Protein AF-A0A958KMK7-F1 (afdb_monomer)

Sequence (146 aa):
MEGTKRFALYLLLLALIGCTQSGPSVKSSGDQGFDQTAEYALHTIQILKKRSHLDSPSKIVEYMFSTMGSAELTPPNESTEPGMASAYKGPRPANDIWLQSSDKEANEFFKKHLMLTPDDGRNVIIAEGYRENDDDPFFTWEWSLD

Nearest PDB structures (foldseek):
  2cvh-assembly1_A  TM=5.993E-01  e=1.472E+00  Thermococcus kodakarensis
  3pyi-assembly1_B  TM=6.341E-01  e=1.571E+00  Caenorhabditis elegans
  8v84-assembly1_Z  TM=6.733E-01  e=2.321E+00  Saccharomyces cerevisiae BY4741
  8b9c-assembly1_G  TM=4.790E-01  e=1.064E+00  Saccharomyces cerevisiae
  5u8s-assembly1_E  TM=5.137E-01  e=1.212E+00  Saccharomyces cerevisiae S288C

Solvent-accessible surface area (backbone atoms only — not comparable to full-atom values): 8747 Å² total; per-residue (Å²): 143,73,72,72,68,58,58,58,53,57,57,57,58,60,67,67,68,66,67,71,71,77,57,80,78,74,64,51,78,69,56,53,34,52,53,32,32,49,50,25,50,51,54,51,50,62,58,48,58,74,36,87,89,30,80,44,32,51,51,42,54,53,48,50,68,76,39,62,84,34,80,87,73,38,79,60,46,58,92,85,35,47,73,58,30,72,69,58,82,74,71,60,60,30,96,71,50,42,82,43,47,72,93,48,83,83,59,83,89,50,56,23,36,38,33,41,40,58,35,63,92,78,39,23,36,37,37,33,36,29,55,67,94,45,94,60,65,83,44,78,48,79,46,70,76,124

Structure (mmCIF, N/CA/C/O backbone):
data_AF-A0A958KMK7-F1
#
_entry.id   AF-A0A958KMK7-F1
#
loop_
_atom_site.group_PDB
_atom_site.id
_atom_site.type_symbol
_atom_site.label_atom_id
_atom_site.label_alt_id
_atom_site.label_comp_id
_atom_site.label_asym_id
_atom_site.label_entity_id
_atom_site.label_seq_id
_atom_site.pdbx_PDB_ins_code
_atom_site.Cartn_x
_atom_site.Cartn_y
_atom_site.Cartn_z
_atom_site.occupancy
_atom_site.B_iso_or_equiv
_atom_site.auth_seq_id
_atom_site.auth_comp_id
_atom_site.auth_asym_id
_atom_site.auth_atom_id
_atom_site.pdbx_PDB_model_num
ATOM 1 N N . MET A 1 1 ? 16.559 -65.432 -29.745 1.00 53.44 1 MET A N 1
ATOM 2 C CA . MET A 1 1 ? 15.568 -64.536 -29.102 1.00 53.44 1 MET A CA 1
ATOM 3 C C . MET A 1 1 ? 16.224 -63.738 -27.967 1.00 53.44 1 MET A C 1
ATOM 5 O O . MET A 1 1 ? 15.884 -63.931 -26.809 1.00 53.44 1 MET A O 1
ATOM 9 N N . GLU A 1 2 ? 17.163 -62.837 -28.278 1.00 48.72 2 GLU A N 1
ATOM 10 C CA . GLU A 1 2 ? 17.878 -62.032 -27.257 1.00 48.72 2 GLU A CA 1
ATOM 11 C C . GLU A 1 2 ? 18.043 -60.543 -27.627 1.00 48.72 2 GLU A C 1
ATOM 13 O O . GLU A 1 2 ? 18.557 -59.761 -26.833 1.00 48.72 2 GLU A O 1
ATOM 18 N N . GLY A 1 3 ? 17.570 -60.115 -28.804 1.00 46.31 3 GLY A N 1
ATOM 19 C CA . GLY A 1 3 ? 17.725 -58.732 -29.281 1.00 46.31 3 GLY A CA 1
ATOM 20 C C . GLY A 1 3 ? 16.665 -57.750 -28.767 1.00 46.31 3 GLY A C 1
ATOM 21 O O . GLY A 1 3 ? 16.941 -56.565 -28.615 1.00 46.31 3 GLY A O 1
ATOM 22 N N . THR A 1 4 ? 15.463 -58.224 -28.433 1.00 52.03 4 THR A N 1
ATOM 23 C CA . THR A 1 4 ? 14.325 -57.368 -28.043 1.00 52.03 4 THR A CA 1
ATOM 24 C C . THR A 1 4 ? 14.332 -56.950 -26.571 1.00 52.03 4 THR A C 1
ATOM 26 O O . THR A 1 4 ? 13.694 -55.964 -26.217 1.00 52.03 4 THR A O 1
ATOM 29 N N . LYS A 1 5 ? 15.091 -57.636 -25.705 1.00 48.56 5 LYS A N 1
ATOM 30 C CA . LYS A 1 5 ? 15.181 -57.290 -24.272 1.00 48.56 5 LYS A CA 1
ATOM 31 C C . LYS A 1 5 ? 16.145 -56.134 -23.985 1.00 48.56 5 LYS A C 1
ATOM 33 O O . LYS A 1 5 ? 16.001 -55.466 -22.969 1.00 48.56 5 LYS A O 1
ATOM 38 N N . ARG A 1 6 ? 17.101 -55.867 -24.884 1.00 49.78 6 ARG A N 1
ATOM 39 C CA . ARG A 1 6 ? 18.060 -54.758 -24.730 1.00 49.78 6 ARG A CA 1
ATOM 40 C C . ARG A 1 6 ? 17.463 -53.411 -25.143 1.00 49.78 6 ARG A C 1
ATOM 42 O O . ARG A 1 6 ? 17.782 -52.407 -24.525 1.00 49.78 6 ARG A O 1
ATOM 49 N N . PHE A 1 7 ? 16.538 -53.393 -26.103 1.00 48.91 7 PHE A N 1
ATOM 50 C CA . PHE A 1 7 ? 15.878 -52.160 -26.553 1.00 48.91 7 PHE A CA 1
ATOM 51 C C . PHE A 1 7 ? 14.895 -51.588 -25.517 1.00 48.91 7 PHE A C 1
ATOM 53 O O . PHE A 1 7 ? 14.836 -50.377 -25.320 1.00 48.91 7 PHE A O 1
ATOM 60 N N . ALA A 1 8 ? 14.181 -52.456 -24.792 1.00 53.09 8 ALA A N 1
ATOM 61 C CA . ALA A 1 8 ? 13.269 -52.036 -23.725 1.00 53.09 8 ALA A CA 1
ATOM 62 C C . ALA A 1 8 ? 14.005 -51.446 -22.505 1.00 53.09 8 ALA A C 1
ATOM 64 O O . ALA A 1 8 ? 13.461 -50.586 -21.816 1.00 53.09 8 ALA A O 1
ATOM 65 N N . LEU A 1 9 ? 15.256 -51.858 -22.262 1.00 46.41 9 LEU A N 1
ATOM 66 C CA . LEU A 1 9 ? 16.054 -51.355 -21.141 1.00 46.41 9 LEU A CA 1
ATOM 67 C C . LEU A 1 9 ? 16.596 -49.936 -21.396 1.00 46.41 9 LEU A C 1
ATOM 69 O O . LEU A 1 9 ? 16.692 -49.145 -20.462 1.00 46.41 9 LEU A O 1
ATOM 73 N N . TYR A 1 10 ? 16.879 -49.578 -22.654 1.00 46.38 10 TYR A N 1
ATOM 74 C CA . TYR A 1 10 ? 17.301 -48.216 -23.013 1.00 46.38 10 TYR A CA 1
ATOM 75 C C . TYR A 1 10 ? 16.147 -47.204 -22.994 1.00 46.38 10 TYR A C 1
ATOM 77 O O . TYR A 1 10 ? 16.352 -46.055 -22.610 1.00 46.38 10 TYR A O 1
ATOM 85 N N . LEU A 1 11 ? 14.924 -47.625 -23.336 1.00 48.81 11 LEU A N 1
ATOM 86 C CA . LEU A 1 11 ? 13.743 -46.756 -23.258 1.00 48.81 11 LEU A CA 1
ATOM 87 C C . LEU A 1 11 ? 13.303 -46.477 -21.813 1.00 48.81 11 LEU A C 1
ATOM 89 O O . LEU A 1 11 ? 12.815 -45.386 -21.529 1.00 48.81 11 LEU A O 1
ATOM 93 N N . LEU A 1 12 ? 13.540 -47.408 -20.882 1.00 44.09 12 LEU A N 1
ATOM 94 C CA . LEU A 1 12 ? 13.238 -47.193 -19.463 1.00 44.09 12 LEU A CA 1
ATOM 95 C C . LEU A 1 12 ? 14.240 -46.241 -18.779 1.00 44.09 12 LEU A C 1
ATOM 97 O O . LEU A 1 12 ? 13.876 -45.530 -17.847 1.00 44.09 12 LEU A O 1
ATOM 101 N N . LEU A 1 13 ? 15.488 -46.180 -19.261 1.00 43.06 13 LEU A N 1
ATOM 102 C CA . LEU A 1 13 ? 16.514 -45.266 -18.739 1.00 43.06 13 LEU A CA 1
ATOM 103 C C . LEU A 1 13 ? 16.337 -43.817 -19.221 1.00 43.06 13 LEU A C 1
ATOM 105 O O . LEU A 1 13 ? 16.703 -42.896 -18.498 1.00 43.06 13 LEU A O 1
ATOM 109 N N . LEU A 1 14 ? 15.715 -43.594 -20.383 1.00 45.41 14 LEU A N 1
ATOM 110 C CA . LEU A 1 14 ? 15.355 -42.246 -20.849 1.00 45.41 14 LEU A CA 1
ATOM 111 C C . LEU A 1 14 ? 14.136 -41.662 -20.117 1.00 45.41 14 LEU A C 1
ATOM 113 O O . LEU A 1 14 ? 14.031 -40.445 -19.997 1.00 45.41 14 LEU A O 1
ATOM 117 N N . ALA A 1 15 ? 13.259 -42.503 -19.558 1.00 46.06 15 ALA A N 1
ATOM 118 C CA . ALA A 1 15 ? 12.110 -42.050 -18.770 1.00 46.06 15 ALA A CA 1
ATOM 119 C C . ALA A 1 15 ? 12.482 -41.554 -17.355 1.00 46.06 15 ALA A C 1
ATOM 121 O O . ALA A 1 15 ? 11.687 -40.865 -16.725 1.00 46.06 15 ALA A O 1
ATOM 122 N N . LEU A 1 16 ? 13.690 -41.862 -16.862 1.00 44.75 16 LEU A N 1
ATOM 123 C CA . LEU A 1 16 ? 14.173 -41.457 -15.531 1.00 44.75 16 LEU A CA 1
ATOM 124 C C . LEU A 1 16 ? 15.122 -40.244 -15.551 1.00 44.75 16 LEU A C 1
ATOM 126 O O . LEU A 1 16 ? 15.488 -39.738 -14.495 1.00 44.75 16 LEU A O 1
ATOM 130 N N . ILE A 1 17 ? 15.491 -39.744 -16.736 1.00 47.81 17 ILE A N 1
ATOM 131 C CA . ILE A 1 17 ? 16.272 -38.498 -16.904 1.00 47.81 17 ILE A CA 1
ATOM 132 C C . ILE A 1 17 ? 15.337 -37.291 -17.126 1.00 47.81 17 ILE A C 1
ATOM 134 O O . ILE A 1 17 ? 15.766 -36.144 -17.146 1.00 47.81 17 ILE A O 1
ATOM 138 N N . GLY A 1 18 ? 14.024 -37.530 -17.175 1.00 38.09 18 GLY A N 1
ATOM 139 C CA . GLY A 1 18 ? 12.986 -36.509 -17.059 1.00 38.09 18 GLY A CA 1
ATOM 140 C C . GLY A 1 18 ? 12.708 -36.091 -15.614 1.00 38.09 18 GLY A C 1
ATOM 141 O O . GLY A 1 18 ? 11.576 -35.747 -15.296 1.00 38.09 18 GLY A O 1
ATOM 142 N N . CYS A 1 19 ? 13.709 -36.104 -14.726 1.00 42.28 19 CYS A N 1
ATOM 143 C CA . CYS A 1 19 ? 13.697 -35.176 -13.603 1.00 42.28 19 CYS A CA 1
ATOM 144 C C . CYS A 1 19 ? 13.834 -33.781 -14.212 1.00 42.28 19 CYS A C 1
ATOM 146 O O . CYS A 1 19 ? 14.925 -33.216 -14.271 1.00 42.28 19 CYS A O 1
ATOM 148 N N . THR A 1 20 ? 12.719 -33.212 -14.671 1.00 42.69 20 THR A N 1
ATOM 149 C CA . THR A 1 20 ? 12.554 -31.768 -14.632 1.00 42.69 20 THR A CA 1
ATOM 150 C C . THR A 1 20 ? 12.718 -31.395 -13.168 1.00 42.69 20 THR A C 1
ATOM 152 O O . THR A 1 20 ? 11.762 -31.379 -12.397 1.00 42.69 20 THR A O 1
ATOM 155 N N . GLN A 1 21 ? 13.967 -31.134 -12.774 1.00 40.62 21 GLN A N 1
ATOM 156 C CA . GLN A 1 21 ? 14.260 -30.033 -11.886 1.00 40.62 21 GLN A CA 1
ATOM 157 C C . GLN A 1 21 ? 13.428 -28.884 -12.445 1.00 40.62 21 GLN A C 1
ATOM 159 O O . GLN A 1 21 ? 13.802 -28.234 -13.420 1.00 40.62 21 GLN A O 1
ATOM 164 N N . SER A 1 22 ? 12.250 -28.689 -11.862 1.00 39.41 22 SER A N 1
ATOM 165 C CA . SER A 1 22 ? 11.684 -27.372 -11.687 1.00 39.41 22 SER A CA 1
ATOM 166 C C . SER A 1 22 ? 12.782 -26.595 -10.977 1.00 39.41 22 SER A C 1
ATOM 168 O O . SER A 1 22 ? 12.858 -26.569 -9.747 1.00 39.41 22 SER A O 1
ATOM 170 N N . GLY A 1 23 ? 13.727 -26.081 -11.772 1.00 36.06 23 GLY A N 1
ATOM 171 C CA . GLY A 1 23 ? 14.672 -25.087 -11.320 1.00 36.06 23 GLY A CA 1
ATOM 172 C C . GLY A 1 23 ? 13.848 -24.011 -10.630 1.00 36.06 23 GLY A C 1
ATOM 173 O O . GLY A 1 23 ? 12.688 -23.821 -11.019 1.00 36.06 23 GLY A O 1
ATOM 174 N N . PRO A 1 24 ? 14.381 -23.374 -9.576 1.00 37.66 24 PRO A N 1
ATOM 175 C CA . PRO A 1 24 ? 13.670 -22.292 -8.916 1.00 37.66 24 PRO A CA 1
ATOM 176 C C . PRO A 1 24 ? 13.150 -21.393 -10.025 1.00 37.66 24 PRO A C 1
ATOM 178 O O . PRO A 1 24 ? 13.951 -20.912 -10.827 1.00 37.66 24 PRO A O 1
ATOM 181 N N . SER A 1 25 ? 11.819 -21.313 -10.154 1.00 40.72 25 SER A N 1
ATOM 182 C CA . SER A 1 25 ? 11.182 -20.429 -11.116 1.00 40.72 25 SER A CA 1
ATOM 183 C C . SER A 1 25 ? 11.803 -19.087 -10.816 1.00 40.72 25 SER A C 1
ATOM 185 O O . SER A 1 25 ? 11.563 -18.533 -9.741 1.00 40.72 25 SER A O 1
ATOM 187 N N . VAL A 1 26 ? 12.715 -18.647 -11.681 1.00 41.16 26 VAL A N 1
ATOM 188 C CA . VAL A 1 26 ? 13.362 -17.356 -11.547 1.00 41.16 26 VAL A CA 1
ATOM 189 C C . VAL A 1 26 ? 12.209 -16.410 -11.798 1.00 41.16 26 VAL A C 1
ATOM 191 O O . VAL A 1 26 ? 11.883 -16.141 -12.952 1.00 41.16 26 VAL A O 1
ATOM 194 N N . LYS A 1 27 ? 11.502 -16.038 -10.716 1.00 45.72 27 LYS A N 1
ATOM 195 C CA . LYS A 1 27 ? 10.471 -15.007 -10.723 1.00 45.72 27 LYS A CA 1
ATOM 196 C C . LYS A 1 27 ? 11.071 -13.902 -11.565 1.00 45.72 27 LYS A C 1
ATOM 198 O O . LYS A 1 27 ? 12.205 -13.490 -11.286 1.00 45.72 27 LYS A O 1
ATOM 203 N N . SER A 1 28 ? 10.393 -13.550 -12.657 1.00 54.12 28 SER A N 1
ATOM 204 C CA . SER A 1 28 ? 10.927 -12.547 -13.566 1.00 54.12 28 SER A CA 1
ATOM 205 C C . SER A 1 28 ? 11.286 -11.331 -12.711 1.00 54.12 28 SER A C 1
ATOM 207 O O . SER A 1 28 ? 10.619 -11.071 -11.710 1.00 54.12 28 SER A O 1
ATOM 209 N N . SER A 1 29 ? 12.366 -10.616 -13.014 1.00 53.88 29 SER A N 1
ATOM 210 C CA . SER A 1 29 ? 12.807 -9.483 -12.182 1.00 53.88 29 SER A CA 1
ATOM 211 C C . SER A 1 29 ? 11.693 -8.452 -11.922 1.00 53.88 29 SER A C 1
ATOM 213 O O . SER A 1 29 ? 11.760 -7.720 -10.941 1.00 53.88 29 SER A O 1
ATOM 215 N N . GLY A 1 30 ? 10.640 -8.438 -12.752 1.00 57.53 30 GLY A N 1
ATOM 216 C CA . GLY A 1 30 ? 9.406 -7.697 -12.505 1.00 57.53 30 GLY A CA 1
ATOM 217 C C . GLY A 1 30 ? 8.569 -8.210 -11.327 1.00 57.53 30 GLY A C 1
ATOM 218 O O . GLY A 1 30 ? 8.102 -7.389 -10.550 1.00 57.53 30 GLY A O 1
ATOM 219 N N . ASP A 1 31 ? 8.419 -9.524 -11.149 1.00 72.25 31 ASP A N 1
ATOM 220 C CA . ASP A 1 31 ? 7.611 -10.127 -10.074 1.00 72.25 31 ASP A CA 1
ATOM 221 C C . ASP A 1 31 ? 8.255 -9.926 -8.690 1.00 72.25 31 ASP A C 1
ATOM 223 O O . ASP A 1 31 ? 7.556 -9.742 -7.697 1.00 72.25 31 ASP A O 1
ATOM 227 N N . GLN A 1 32 ? 9.593 -9.899 -8.624 1.00 81.44 32 GLN A N 1
ATOM 228 C CA . GLN A 1 32 ? 10.317 -9.625 -7.374 1.00 81.44 32 GLN A CA 1
ATOM 229 C C . GLN A 1 32 ? 10.070 -8.206 -6.857 1.00 81.44 32 GLN A C 1
ATOM 231 O O . GLN A 1 32 ? 9.994 -8.003 -5.647 1.00 81.44 32 GLN A O 1
ATOM 236 N N . GLY A 1 33 ? 9.923 -7.230 -7.758 1.00 87.75 33 GLY A N 1
ATOM 237 C CA . GLY A 1 33 ? 9.578 -5.869 -7.362 1.00 87.75 33 GLY A CA 1
ATOM 238 C C . GLY A 1 33 ? 8.208 -5.815 -6.685 1.00 87.75 33 GLY A C 1
ATOM 239 O O . GLY A 1 33 ? 8.047 -5.132 -5.675 1.00 87.75 33 GLY A O 1
ATOM 240 N N . PHE A 1 34 ? 7.220 -6.553 -7.205 1.00 90.12 34 PHE A N 1
ATOM 241 C CA . PHE A 1 34 ? 5.878 -6.565 -6.618 1.00 90.12 34 PHE A CA 1
ATOM 242 C C . PHE A 1 34 ? 5.876 -7.198 -5.234 1.00 90.12 34 PHE A C 1
ATOM 244 O O . PHE A 1 34 ? 5.267 -6.632 -4.332 1.00 90.12 34 PHE A O 1
ATOM 251 N N . ASP A 1 35 ? 6.606 -8.302 -5.046 1.00 90.31 35 ASP A N 1
ATOM 252 C CA . ASP A 1 35 ? 6.785 -8.900 -3.720 1.00 90.31 35 ASP A CA 1
ATOM 253 C C . ASP A 1 35 ? 7.377 -7.875 -2.727 1.00 90.31 35 ASP A C 1
ATOM 255 O O . ASP A 1 35 ? 6.864 -7.736 -1.618 1.00 90.31 35 ASP A O 1
ATOM 259 N N . GLN A 1 36 ? 8.402 -7.108 -3.129 1.00 92.12 36 GLN A N 1
ATOM 260 C CA . GLN A 1 36 ? 9.030 -6.073 -2.288 1.00 92.12 36 GLN A CA 1
ATOM 261 C C . GLN A 1 36 ? 8.063 -4.936 -1.929 1.00 92.12 36 GLN A C 1
ATOM 263 O O . GLN A 1 36 ? 7.968 -4.533 -0.766 1.00 92.12 36 GLN A O 1
ATOM 268 N N . THR A 1 37 ? 7.324 -4.413 -2.912 1.00 92.88 37 THR A N 1
ATOM 269 C CA . THR A 1 37 ? 6.343 -3.343 -2.679 1.00 92.88 37 THR A CA 1
ATOM 270 C C . THR A 1 37 ? 5.160 -3.828 -1.840 1.00 92.88 37 THR A C 1
ATOM 272 O O . THR A 1 37 ? 4.713 -3.101 -0.953 1.00 92.88 37 THR A O 1
ATOM 275 N N . ALA A 1 38 ? 4.690 -5.060 -2.052 1.00 93.88 38 ALA A N 1
ATOM 276 C CA . ALA A 1 38 ? 3.639 -5.682 -1.250 1.00 93.88 38 ALA A CA 1
ATOM 277 C C . ALA A 1 38 ? 4.091 -5.920 0.200 1.00 93.88 38 ALA A C 1
ATOM 279 O O . ALA A 1 38 ? 3.350 -5.607 1.132 1.00 93.88 38 ALA A O 1
ATOM 280 N N . GLU A 1 39 ? 5.321 -6.397 0.414 1.00 94.19 39 GLU A N 1
ATOM 281 C CA . GLU A 1 39 ? 5.906 -6.556 1.751 1.00 94.19 39 GLU A CA 1
ATOM 282 C C . GLU A 1 39 ? 6.010 -5.209 2.481 1.00 94.19 39 GLU A C 1
ATOM 284 O O . GLU A 1 39 ? 5.654 -5.100 3.657 1.00 94.19 39 GLU A O 1
ATOM 289 N N . TYR A 1 40 ? 6.431 -4.157 1.775 1.00 93.88 40 TYR A N 1
ATOM 290 C CA . TYR A 1 40 ? 6.462 -2.802 2.316 1.00 93.88 40 TYR A CA 1
ATOM 291 C C . TYR A 1 40 ? 5.070 -2.265 2.688 1.00 93.88 40 TYR A C 1
ATOM 293 O O . TYR A 1 40 ? 4.898 -1.707 3.780 1.00 93.88 40 TYR A O 1
ATOM 301 N N . ALA A 1 41 ? 4.069 -2.458 1.827 1.00 94.25 41 ALA A N 1
ATOM 302 C CA . ALA A 1 41 ? 2.695 -2.054 2.109 1.00 94.25 41 ALA A CA 1
ATOM 303 C C . ALA A 1 41 ? 2.133 -2.797 3.331 1.00 94.25 41 ALA A C 1
ATOM 305 O O . ALA A 1 41 ? 1.635 -2.157 4.259 1.00 94.25 41 ALA A O 1
ATOM 306 N N . LEU A 1 42 ? 2.302 -4.122 3.392 1.00 95.38 42 LEU A N 1
ATOM 307 C CA . LEU A 1 42 ? 1.865 -4.937 4.525 1.00 95.38 42 LEU A CA 1
ATOM 308 C C . LEU A 1 42 ? 2.533 -4.504 5.836 1.00 95.38 42 LEU A C 1
ATOM 310 O O . LEU A 1 42 ? 1.855 -4.327 6.848 1.00 95.38 42 LEU A O 1
ATOM 314 N N . HIS A 1 43 ? 3.850 -4.288 5.831 1.00 93.25 43 HIS A N 1
ATOM 315 C CA . HIS A 1 43 ? 4.575 -3.798 7.005 1.00 93.25 43 HIS A CA 1
ATOM 316 C C . HIS A 1 43 ? 4.017 -2.454 7.500 1.00 93.25 43 HIS A C 1
ATOM 318 O O . HIS A 1 43 ? 3.833 -2.248 8.703 1.00 93.25 43 HIS A O 1
ATOM 324 N N . THR A 1 44 ? 3.694 -1.548 6.576 1.00 92.94 44 THR A N 1
ATOM 325 C CA . THR A 1 44 ? 3.095 -0.247 6.893 1.00 92.94 44 THR A CA 1
ATOM 326 C C . THR A 1 44 ? 1.701 -0.400 7.504 1.00 92.94 44 THR A C 1
ATOM 328 O O . THR A 1 44 ? 1.429 0.168 8.564 1.00 92.94 44 THR A O 1
ATOM 331 N N . ILE A 1 45 ? 0.847 -1.234 6.907 1.00 94.25 45 ILE A N 1
ATOM 332 C CA . ILE A 1 45 ? -0.490 -1.565 7.424 1.00 94.25 45 ILE A CA 1
ATOM 333 C C . ILE A 1 45 ? -0.399 -2.113 8.851 1.00 94.25 45 ILE A C 1
ATOM 335 O O . ILE A 1 45 ? -1.134 -1.671 9.730 1.00 94.25 45 ILE A O 1
ATOM 339 N N . GLN A 1 46 ? 0.545 -3.015 9.129 1.00 93.19 46 GLN A N 1
ATOM 340 C CA . GLN A 1 46 ? 0.740 -3.589 10.465 1.00 93.19 46 GLN A CA 1
ATOM 341 C C . GLN A 1 46 ? 1.166 -2.558 11.521 1.00 93.19 46 GLN A C 1
ATOM 343 O O . GLN A 1 46 ? 0.825 -2.704 12.698 1.00 93.19 46 GLN A O 1
ATOM 348 N N . ILE A 1 47 ? 1.913 -1.519 11.136 1.00 91.25 4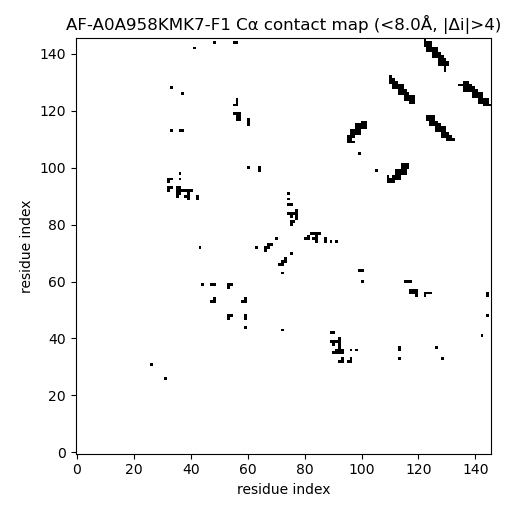7 ILE A N 1
ATOM 349 C CA . ILE A 1 47 ? 2.238 -0.397 12.027 1.00 91.25 47 ILE A CA 1
ATOM 350 C C . ILE A 1 47 ? 0.989 0.448 12.282 1.00 91.25 47 ILE A C 1
ATOM 352 O O . ILE A 1 47 ? 0.695 0.777 13.434 1.00 91.25 47 ILE A O 1
ATOM 356 N N . LEU A 1 48 ? 0.254 0.789 11.224 1.00 93.12 48 LEU A N 1
ATOM 357 C CA . LEU A 1 48 ? -0.923 1.653 11.298 1.00 93.12 48 LEU A CA 1
ATOM 358 C C . LEU A 1 48 ? -2.085 0.999 12.053 1.00 93.12 48 LEU A C 1
ATOM 360 O O . LEU A 1 48 ? -2.698 1.671 12.878 1.00 93.12 48 LEU A O 1
ATOM 364 N N . LYS A 1 49 ? -2.299 -0.314 11.892 1.00 92.25 49 LYS A N 1
ATOM 365 C CA . LYS A 1 49 ? -3.295 -1.113 12.633 1.00 92.25 49 LYS A CA 1
ATOM 366 C C . LYS A 1 49 ? -3.152 -0.983 14.156 1.00 92.25 49 LYS A C 1
ATOM 368 O O . LYS A 1 49 ? -4.122 -1.123 14.890 1.00 92.25 49 LYS A O 1
ATOM 373 N N . LYS A 1 50 ? -1.950 -0.698 14.672 1.00 91.88 50 LYS A N 1
ATOM 374 C CA . LYS A 1 50 ? -1.724 -0.510 16.119 1.00 91.88 50 LYS A CA 1
ATOM 375 C C . LYS A 1 50 ? -2.254 0.828 16.647 1.00 91.88 50 LYS A C 1
ATOM 377 O O . LYS A 1 50 ? -2.209 1.063 17.854 1.00 91.88 50 LYS A O 1
ATOM 382 N N . ARG A 1 51 ? -2.720 1.728 15.776 1.00 91.81 51 ARG A N 1
ATOM 383 C CA . ARG A 1 51 ? -3.248 3.042 16.148 1.00 91.81 51 ARG A CA 1
ATOM 384 C C . ARG A 1 51 ? -4.754 2.953 16.330 1.00 91.81 51 ARG A C 1
ATOM 386 O O . ARG A 1 51 ? -5.482 2.684 15.387 1.00 91.81 51 ARG A O 1
ATOM 393 N N . SER A 1 52 ? -5.229 3.276 17.527 1.00 89.06 52 SER A N 1
ATOM 394 C CA . SER A 1 52 ? -6.642 3.131 17.904 1.00 89.06 52 SER A CA 1
ATOM 395 C C . SER A 1 52 ? -7.640 3.926 17.053 1.00 89.06 52 SER A C 1
ATOM 397 O O . SER A 1 52 ? -8.816 3.592 17.054 1.00 89.06 52 SER A O 1
ATOM 399 N N . HIS A 1 53 ? -7.206 4.976 16.350 1.00 89.88 53 HIS A N 1
ATOM 400 C CA . HIS A 1 53 ? 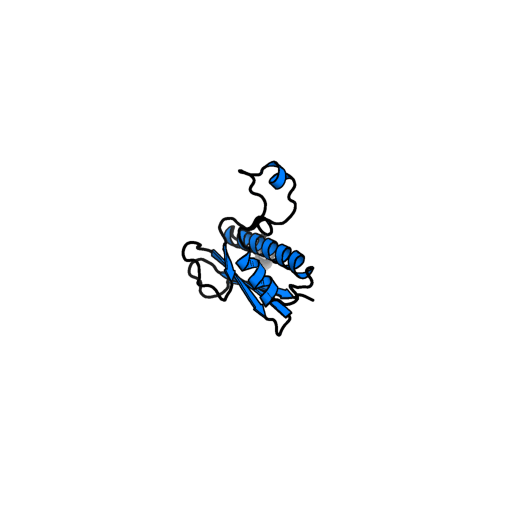-8.066 5.768 15.463 1.00 89.88 53 HIS A CA 1
ATOM 401 C C . HIS A 1 53 ? -8.121 5.235 14.019 1.00 89.88 53 HIS A C 1
ATOM 403 O O . HIS A 1 53 ? -8.962 5.694 13.248 1.00 89.88 53 HIS A O 1
ATOM 409 N N . LEU A 1 54 ? -7.252 4.282 13.657 1.00 93.25 54 LEU A N 1
ATOM 410 C CA . LEU A 1 54 ? -7.207 3.607 12.355 1.00 93.25 54 LEU A CA 1
ATOM 411 C C . LEU A 1 54 ? -7.718 2.166 12.515 1.00 93.25 54 LEU A C 1
ATOM 413 O O . LEU A 1 54 ? -6.975 1.198 12.388 1.00 93.25 54 LEU A O 1
ATOM 417 N N . ASP A 1 55 ? -8.995 2.050 12.868 1.00 90.00 55 ASP A N 1
ATOM 418 C CA . ASP A 1 55 ? -9.675 0.822 13.307 1.00 90.00 55 ASP A CA 1
ATOM 419 C C . ASP A 1 55 ? -10.376 0.037 12.181 1.00 90.00 55 ASP A C 1
ATOM 421 O O . ASP A 1 55 ? -11.094 -0.919 12.458 1.00 90.00 55 ASP A O 1
ATOM 425 N N . SER A 1 56 ? -10.200 0.441 10.922 1.00 95.38 56 SER A N 1
ATOM 426 C CA . SER A 1 56 ? -10.840 -0.176 9.751 1.00 95.38 56 SER A CA 1
ATOM 427 C 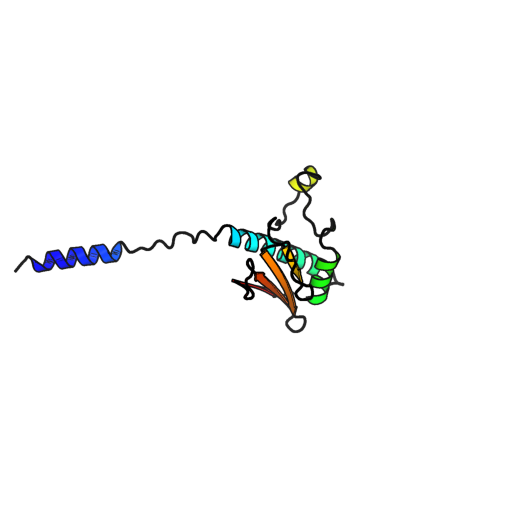C . SER A 1 56 ? -9.910 -0.167 8.533 1.00 95.38 56 SER A C 1
ATOM 429 O O . SER A 1 56 ? -9.069 0.739 8.426 1.00 95.38 56 SER A O 1
ATOM 431 N N . PRO A 1 57 ? -10.063 -1.132 7.603 1.00 96.31 57 PRO A N 1
ATOM 432 C CA . PRO A 1 57 ? -9.337 -1.157 6.333 1.00 96.31 57 PRO A CA 1
ATOM 433 C C . PRO A 1 57 ? -9.354 0.181 5.595 1.00 96.31 57 PRO A C 1
ATOM 435 O O . PRO A 1 57 ? -8.285 0.703 5.270 1.00 96.31 57 PRO A O 1
ATOM 438 N N . SER A 1 58 ? -10.529 0.787 5.407 1.00 95.81 58 SER A N 1
ATOM 439 C CA . SER A 1 58 ? -10.670 2.054 4.682 1.00 95.81 58 SER A CA 1
ATOM 440 C C . SER A 1 58 ? -9.873 3.182 5.325 1.00 95.81 58 SER A C 1
ATOM 442 O O . SER A 1 58 ? -9.137 3.880 4.633 1.00 95.81 58 SER A O 1
ATOM 444 N N . LYS A 1 59 ? -9.932 3.328 6.656 1.00 95.88 59 LYS A N 1
ATOM 445 C CA . LYS A 1 59 ? -9.173 4.375 7.360 1.00 95.88 59 LYS A CA 1
ATOM 446 C C . LYS A 1 59 ? -7.667 4.183 7.234 1.00 95.88 59 LYS A C 1
ATOM 448 O O . LYS A 1 59 ? -6.942 5.167 7.104 1.00 95.88 59 LYS A O 1
ATOM 453 N N . ILE A 1 60 ? -7.178 2.942 7.288 1.00 95.19 60 ILE A N 1
ATOM 454 C CA . ILE A 1 60 ? -5.749 2.657 7.103 1.00 95.19 60 ILE A CA 1
ATOM 455 C C . ILE A 1 60 ? -5.322 3.030 5.683 1.00 95.19 60 ILE A C 1
ATOM 457 O O . ILE A 1 60 ? -4.336 3.748 5.517 1.00 95.19 60 ILE A O 1
ATOM 461 N N . VAL A 1 61 ? -6.069 2.578 4.673 1.00 94.44 61 VAL A N 1
ATOM 462 C CA . VAL A 1 61 ? -5.774 2.846 3.261 1.00 94.44 61 VAL A CA 1
ATOM 463 C C . VAL A 1 61 ? -5.825 4.351 2.965 1.00 94.44 61 VAL A C 1
ATOM 465 O O . VAL A 1 61 ? -4.873 4.907 2.413 1.00 94.44 61 VAL A O 1
ATOM 468 N N . GLU A 1 62 ? -6.870 5.049 3.411 1.00 93.19 62 GLU A N 1
ATOM 469 C CA . GLU A 1 62 ? -7.009 6.504 3.274 1.00 93.19 62 GLU A CA 1
ATOM 470 C C . GLU A 1 62 ? -5.849 7.253 3.949 1.00 93.19 62 GLU A C 1
ATOM 472 O O . GLU A 1 62 ? -5.268 8.185 3.378 1.00 93.19 62 GLU A O 1
ATOM 477 N N . TYR A 1 63 ? -5.448 6.821 5.147 1.00 93.69 63 TYR A N 1
ATOM 478 C CA . TYR A 1 63 ? -4.314 7.408 5.852 1.00 93.69 63 TYR A CA 1
ATOM 479 C C . TYR A 1 63 ? -2.999 7.202 5.092 1.00 93.69 63 TYR A C 1
ATOM 481 O O . TYR A 1 63 ? -2.239 8.154 4.905 1.00 93.69 63 TYR A O 1
ATOM 489 N N . MET A 1 64 ? -2.741 5.986 4.601 1.00 92.12 64 MET A N 1
ATOM 490 C CA . MET A 1 64 ? -1.552 5.692 3.797 1.00 92.12 64 MET A CA 1
ATOM 491 C C . MET A 1 64 ? -1.463 6.611 2.581 1.00 92.12 64 MET A C 1
ATOM 493 O O . MET A 1 64 ? -0.413 7.199 2.333 1.00 92.12 64 MET A O 1
ATOM 497 N N . PHE A 1 65 ? -2.565 6.796 1.853 1.00 89.12 65 PHE A N 1
ATOM 498 C CA . PHE A 1 65 ? -2.567 7.610 0.639 1.00 89.12 65 PHE A CA 1
ATOM 499 C C . PHE A 1 65 ? -2.609 9.120 0.877 1.00 89.12 65 PHE A C 1
ATOM 501 O O . PHE A 1 65 ? -2.173 9.867 -0.001 1.00 89.12 65 PHE A O 1
ATOM 508 N N . SER A 1 66 ? -3.118 9.589 2.018 1.00 88.44 66 SER A N 1
ATOM 509 C CA . SER A 1 66 ? -3.061 11.010 2.397 1.00 88.44 66 SER A CA 1
ATOM 510 C C . SER A 1 66 ? -1.687 11.428 2.927 1.00 88.44 66 SER A C 1
ATOM 512 O O . SER A 1 66 ? -1.334 12.603 2.853 1.00 88.44 66 SER A O 1
ATOM 514 N N . THR A 1 67 ? -0.891 10.471 3.412 1.00 85.06 67 THR A N 1
ATOM 515 C CA . THR A 1 67 ? 0.449 10.703 3.976 1.00 85.06 67 THR A CA 1
ATOM 516 C C . THR A 1 67 ? 1.577 10.087 3.142 1.00 85.06 67 THR A C 1
ATOM 518 O O . THR A 1 67 ? 2.740 10.116 3.552 1.00 85.06 67 THR A O 1
ATOM 521 N N . MET A 1 68 ? 1.281 9.553 1.956 1.00 78.50 68 MET A N 1
ATOM 522 C CA . MET A 1 68 ? 2.287 8.975 1.066 1.00 78.50 68 MET A CA 1
ATOM 523 C C . MET A 1 68 ? 3.328 10.032 0.668 1.00 78.50 68 MET A C 1
ATOM 525 O O . MET A 1 68 ? 2.981 11.155 0.308 1.00 78.50 68 MET A O 1
ATOM 529 N N . GLY A 1 69 ? 4.615 9.689 0.760 1.00 70.88 69 GLY A N 1
ATOM 530 C CA . GLY A 1 69 ? 5.713 10.640 0.550 1.00 70.88 69 GLY A CA 1
ATOM 531 C C . GLY A 1 69 ? 6.053 11.498 1.777 1.00 70.88 69 GLY A C 1
ATOM 532 O O . GLY A 1 69 ? 7.041 12.230 1.754 1.00 70.88 69 GLY A O 1
ATOM 533 N N . SER A 1 70 ? 5.292 11.396 2.873 1.00 78.69 70 SER A N 1
ATOM 534 C CA . SER A 1 70 ? 5.699 11.963 4.163 1.00 78.69 70 SER A CA 1
ATOM 535 C C . SER A 1 70 ? 6.819 11.137 4.802 1.00 78.69 70 SER A C 1
ATOM 537 O O . SER A 1 70 ? 6.927 9.931 4.569 1.00 78.69 70 SER A O 1
ATOM 539 N N . ALA A 1 71 ? 7.620 11.760 5.668 1.00 73.44 71 ALA A N 1
ATOM 540 C CA . ALA A 1 71 ? 8.678 11.074 6.419 1.00 73.44 71 ALA A CA 1
ATOM 541 C C . ALA A 1 71 ? 8.155 9.942 7.326 1.00 73.44 71 ALA A C 1
ATOM 543 O O . ALA A 1 71 ? 8.918 9.082 7.749 1.00 73.44 71 ALA A O 1
ATOM 544 N N . GLU A 1 72 ? 6.859 9.944 7.639 1.00 77.00 72 GLU A N 1
ATOM 545 C CA . GLU A 1 72 ? 6.235 8.955 8.510 1.00 77.00 72 GLU A CA 1
ATOM 546 C C . GLU A 1 72 ? 6.120 7.578 7.854 1.00 77.00 72 GLU A C 1
ATOM 548 O O . GLU A 1 72 ? 6.367 6.563 8.505 1.00 77.00 72 GLU A O 1
ATOM 553 N N . LEU A 1 73 ? 5.756 7.546 6.570 1.00 79.44 73 LEU A N 1
ATOM 554 C CA . LEU A 1 73 ? 5.574 6.304 5.823 1.00 79.44 73 LEU A CA 1
ATOM 555 C C . LEU A 1 73 ? 6.687 6.057 4.808 1.00 79.44 73 LEU A C 1
ATOM 557 O O . LEU A 1 73 ? 6.816 4.943 4.316 1.00 79.44 73 LEU A O 1
ATOM 561 N N . THR A 1 74 ? 7.526 7.045 4.506 1.00 83.75 74 THR A N 1
ATOM 562 C CA . THR A 1 74 ? 8.577 6.913 3.490 1.00 83.75 74 THR A CA 1
ATOM 563 C C . THR A 1 74 ? 9.874 6.408 4.121 1.00 83.75 74 THR A C 1
ATOM 565 O O . THR A 1 74 ? 10.386 7.046 5.042 1.00 83.75 74 THR A O 1
ATOM 568 N N . PRO A 1 75 ? 10.458 5.294 3.638 1.00 89.44 75 PRO A N 1
ATOM 569 C CA . PRO A 1 75 ? 11.787 4.884 4.071 1.00 89.44 75 PRO A CA 1
ATOM 570 C C . PRO A 1 75 ? 12.816 6.000 3.817 1.00 89.44 75 PRO A C 1
ATOM 572 O O . PRO A 1 75 ? 12.797 6.595 2.737 1.00 89.44 75 PRO A O 1
ATOM 575 N N . PRO A 1 76 ? 13.756 6.257 4.747 1.00 88.94 76 PRO A N 1
ATOM 576 C CA . PRO A 1 76 ? 14.773 7.289 4.568 1.00 88.94 76 PRO A CA 1
ATOM 577 C C . PRO A 1 76 ? 15.603 7.024 3.313 1.00 88.94 76 PRO A C 1
ATOM 579 O O . PRO A 1 76 ? 15.976 5.875 3.016 1.00 88.94 76 PRO A O 1
ATOM 582 N N . ASN A 1 77 ? 15.887 8.098 2.581 1.00 88.56 77 ASN A N 1
ATOM 583 C CA . ASN A 1 77 ? 16.606 8.041 1.316 1.00 88.56 77 ASN A CA 1
ATOM 584 C C . ASN A 1 77 ? 18.120 7.981 1.568 1.00 88.56 77 ASN A C 1
ATOM 586 O O . ASN A 1 77 ? 18.673 8.806 2.287 1.00 88.56 77 ASN A O 1
ATOM 590 N N . GLU A 1 78 ? 18.812 7.016 0.962 1.00 88.38 78 GLU A N 1
ATOM 591 C CA . GLU A 1 78 ? 20.250 6.808 1.186 1.00 88.38 78 GLU A CA 1
ATOM 592 C C . GLU A 1 78 ? 21.121 7.979 0.703 1.00 88.38 78 GLU A C 1
ATOM 594 O O . GLU A 1 78 ? 22.130 8.292 1.328 1.00 88.38 78 GLU A O 1
ATOM 599 N N . SER A 1 79 ? 20.716 8.667 -0.368 1.00 88.06 79 SER A N 1
ATOM 600 C CA . SER A 1 79 ? 21.466 9.792 -0.944 1.00 88.06 79 SER A CA 1
ATOM 601 C C . SER A 1 79 ? 21.376 11.079 -0.123 1.00 88.06 79 SER A C 1
ATOM 603 O O . SER A 1 79 ? 22.345 11.835 -0.064 1.00 88.06 79 SER A O 1
ATOM 605 N N . THR A 1 80 ? 20.234 11.333 0.520 1.00 88.62 80 THR A N 1
ATOM 606 C CA . THR A 1 80 ? 19.991 12.567 1.284 1.00 88.62 80 THR A CA 1
ATOM 607 C C . THR A 1 80 ? 20.098 12.355 2.793 1.00 88.62 80 THR A C 1
ATOM 609 O O . THR A 1 80 ? 20.420 13.291 3.518 1.00 88.62 80 THR A O 1
ATOM 612 N N . GLU A 1 81 ? 19.864 11.132 3.278 1.00 89.56 81 GLU A N 1
ATOM 613 C CA . GLU A 1 81 ? 19.801 10.773 4.700 1.00 89.56 81 GLU A CA 1
ATOM 614 C C . GLU A 1 81 ? 20.563 9.458 5.009 1.00 89.56 81 GLU A C 1
ATOM 616 O O . GLU A 1 81 ? 20.009 8.541 5.628 1.00 89.56 81 GLU A O 1
ATOM 621 N N . PRO A 1 82 ? 21.854 9.332 4.636 1.00 90.38 82 PRO A N 1
ATOM 622 C CA . PRO A 1 82 ? 22.600 8.066 4.697 1.00 90.38 82 PRO A CA 1
ATOM 623 C C . PRO A 1 82 ? 22.677 7.461 6.107 1.00 90.38 82 PRO A C 1
ATOM 625 O O . PRO A 1 82 ? 22.588 6.244 6.282 1.00 90.38 82 PRO A O 1
ATOM 628 N N . GLY A 1 83 ? 22.788 8.305 7.140 1.00 91.06 83 GLY A N 1
ATOM 629 C CA . GLY A 1 83 ? 22.806 7.860 8.535 1.00 91.06 83 GLY A CA 1
ATOM 630 C C . GLY A 1 83 ? 21.507 7.159 8.942 1.00 91.06 83 GLY A C 1
ATOM 631 O O . GLY A 1 83 ? 21.549 6.058 9.487 1.00 91.06 83 GLY A O 1
ATOM 632 N N . MET A 1 84 ? 20.352 7.743 8.609 1.00 90.25 84 MET A N 1
ATOM 633 C CA . MET A 1 84 ? 19.049 7.138 8.909 1.00 90.25 84 MET A CA 1
ATOM 634 C C . MET A 1 84 ? 18.763 5.935 8.007 1.00 90.25 84 MET A C 1
ATOM 636 O O . MET A 1 84 ? 18.262 4.916 8.481 1.00 90.25 84 MET A O 1
ATOM 640 N N . ALA A 1 85 ? 19.154 6.007 6.732 1.00 90.50 85 ALA A N 1
ATOM 641 C CA . ALA A 1 85 ? 19.024 4.905 5.787 1.00 90.50 85 ALA A CA 1
ATOM 642 C C . ALA A 1 85 ? 19.793 3.649 6.222 1.00 90.50 85 ALA A C 1
ATOM 644 O O . ALA A 1 85 ? 19.249 2.552 6.110 1.00 90.50 85 ALA A O 1
ATOM 645 N N . SER A 1 86 ? 21.003 3.802 6.774 1.00 90.69 86 SER A N 1
ATOM 646 C CA . SER A 1 86 ? 21.806 2.677 7.282 1.00 90.69 86 SER A CA 1
ATOM 647 C C . SER A 1 86 ? 21.227 2.027 8.551 1.00 90.69 86 SER A C 1
ATOM 649 O O . SER A 1 86 ? 21.384 0.820 8.775 1.00 90.69 86 SER A O 1
ATOM 651 N N . ALA A 1 87 ? 20.529 2.815 9.375 1.00 90.50 87 ALA A N 1
ATOM 652 C CA . ALA A 1 87 ? 19.874 2.348 10.592 1.00 90.50 87 ALA A CA 1
ATOM 653 C C . ALA A 1 87 ? 18.510 1.684 10.326 1.00 90.50 87 ALA A C 1
ATOM 655 O O . ALA A 1 87 ? 18.083 0.845 11.119 1.00 90.50 87 ALA A O 1
ATOM 656 N N . TYR A 1 88 ? 17.838 2.025 9.222 1.00 88.62 88 TYR A N 1
ATOM 657 C CA . TYR A 1 88 ? 16.539 1.469 8.845 1.00 88.62 88 TYR A CA 1
ATOM 658 C C . TYR A 1 88 ? 16.607 -0.050 8.605 1.00 88.62 88 TYR A C 1
ATOM 660 O O . TYR A 1 88 ? 17.510 -0.545 7.930 1.00 88.62 88 TYR A O 1
ATOM 668 N N . LYS A 1 89 ? 15.644 -0.796 9.164 1.00 88.62 89 LYS A N 1
ATOM 669 C CA . LYS A 1 89 ? 15.557 -2.270 9.067 1.00 88.62 89 LYS A CA 1
ATOM 670 C C . LYS A 1 89 ? 14.253 -2.789 8.458 1.00 88.62 89 LYS A C 1
ATOM 672 O O . LYS A 1 89 ? 14.077 -3.999 8.391 1.00 88.62 89 LYS A O 1
ATOM 677 N N . GLY A 1 90 ? 13.342 -1.901 8.061 1.00 89.88 90 GLY A N 1
ATOM 678 C CA . GLY A 1 90 ? 12.093 -2.302 7.415 1.00 89.88 90 GLY A CA 1
ATOM 679 C C . GLY A 1 90 ? 12.281 -2.676 5.937 1.00 89.88 90 GLY A C 1
ATOM 680 O O . GLY A 1 90 ? 13.356 -2.440 5.372 1.00 89.88 90 GLY A O 1
ATOM 681 N N . PRO A 1 91 ? 11.242 -3.240 5.301 1.00 92.31 91 PRO A N 1
ATOM 682 C CA . PRO A 1 91 ? 11.209 -3.443 3.855 1.00 92.31 91 PRO A CA 1
ATOM 683 C C . PRO A 1 91 ? 11.223 -2.107 3.101 1.00 92.31 91 PRO A C 1
ATOM 685 O O . PRO A 1 91 ? 10.796 -1.073 3.616 1.00 92.31 91 PRO A O 1
ATOM 688 N N . ARG A 1 92 ? 11.699 -2.125 1.856 1.00 90.94 92 ARG A N 1
ATOM 689 C CA . ARG A 1 92 ? 11.683 -0.965 0.956 1.00 90.94 92 ARG A CA 1
ATOM 690 C C . ARG A 1 92 ? 10.830 -1.299 -0.268 1.00 90.94 92 ARG A C 1
ATOM 692 O O . ARG A 1 92 ? 10.976 -2.407 -0.783 1.00 90.94 92 ARG A O 1
ATOM 699 N N . PRO A 1 93 ? 9.973 -0.377 -0.737 1.00 90.31 93 PRO A N 1
ATOM 700 C CA . PRO A 1 93 ? 9.233 -0.602 -1.968 1.00 90.31 93 PRO A CA 1
ATOM 701 C C . PRO A 1 93 ? 10.192 -0.644 -3.160 1.00 90.31 93 PRO A C 1
ATOM 703 O O . PRO A 1 93 ? 11.271 -0.042 -3.126 1.00 90.31 93 PRO A O 1
ATOM 706 N N . ALA A 1 94 ? 9.786 -1.329 -4.224 1.00 89.62 94 ALA A N 1
ATOM 707 C CA . ALA A 1 94 ? 10.502 -1.283 -5.487 1.00 89.62 94 ALA A CA 1
ATOM 708 C C . ALA A 1 94 ? 10.392 0.115 -6.116 1.00 89.62 94 ALA A C 1
ATOM 710 O O . ALA A 1 94 ? 9.329 0.734 -6.115 1.00 89.62 94 ALA A O 1
ATOM 711 N N . ASN A 1 95 ? 11.493 0.605 -6.689 1.00 83.81 95 ASN A N 1
ATOM 712 C CA . ASN A 1 95 ? 11.563 1.955 -7.263 1.00 83.81 95 ASN A CA 1
ATOM 713 C C . ASN A 1 95 ? 10.675 2.145 -8.507 1.00 83.81 95 ASN A C 1
ATOM 715 O O . ASN A 1 95 ? 10.388 3.280 -8.880 1.00 83.81 95 ASN A O 1
ATOM 719 N N . ASP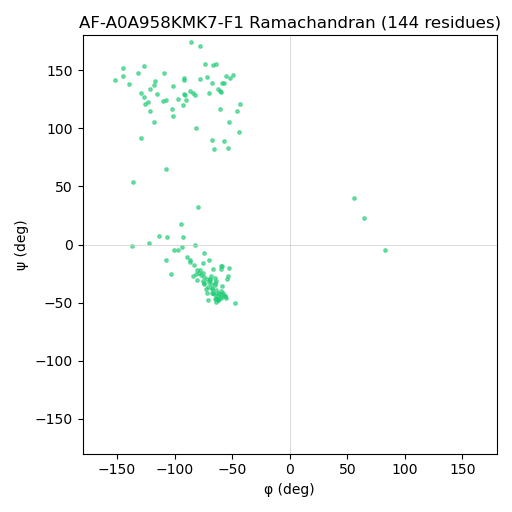 A 1 96 ? 10.296 1.058 -9.181 1.00 84.50 96 ASP A N 1
ATOM 720 C CA . ASP A 1 96 ? 9.543 1.056 -10.439 1.00 84.50 96 ASP A CA 1
ATOM 721 C C . ASP A 1 96 ? 8.074 0.634 -10.279 1.00 84.50 96 ASP A C 1
ATOM 723 O O . ASP A 1 96 ? 7.380 0.480 -11.284 1.00 84.50 96 ASP A O 1
ATOM 727 N N . ILE A 1 97 ? 7.598 0.441 -9.043 1.00 87.19 97 ILE A N 1
ATOM 728 C CA . ILE A 1 97 ? 6.218 0.035 -8.754 1.00 87.19 97 ILE A CA 1
ATOM 729 C C . ILE A 1 97 ? 5.575 1.057 -7.840 1.00 87.19 97 ILE A C 1
ATOM 731 O O . ILE A 1 97 ? 6.039 1.313 -6.730 1.00 87.19 97 ILE A O 1
ATOM 735 N N . TRP A 1 98 ? 4.464 1.605 -8.308 1.00 86.56 98 TRP A N 1
ATOM 736 C CA . TRP A 1 98 ? 3.719 2.608 -7.573 1.00 86.56 98 TRP A CA 1
ATOM 737 C C . TRP A 1 98 ? 2.638 1.977 -6.694 1.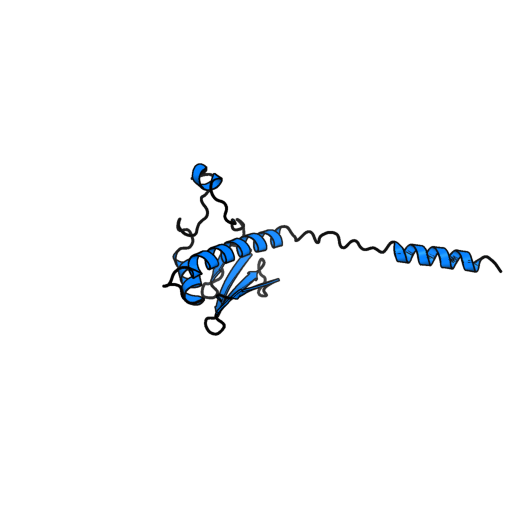00 86.56 98 TRP A C 1
ATOM 739 O O . TRP A 1 98 ? 1.976 1.027 -7.107 1.00 86.56 98 TRP A O 1
ATOM 749 N N . LEU A 1 99 ? 2.434 2.514 -5.491 1.00 88.31 99 LEU A N 1
ATOM 750 C CA . LEU A 1 99 ? 1.265 2.182 -4.675 1.00 88.31 99 LEU A CA 1
ATOM 751 C C . LEU A 1 99 ? 0.082 3.050 -5.101 1.00 88.31 99 LEU A C 1
ATOM 753 O O . LEU A 1 99 ? 0.197 4.275 -5.160 1.00 88.31 99 LEU A O 1
ATOM 757 N N . GLN A 1 100 ? -1.068 2.428 -5.340 1.00 86.12 100 GLN A N 1
ATOM 758 C CA . GLN A 1 100 ? -2.282 3.103 -5.791 1.00 86.12 100 GLN A CA 1
ATOM 759 C C . GLN A 1 100 ? -3.501 2.681 -4.962 1.00 86.12 100 GLN A C 1
ATOM 761 O O . GLN A 1 100 ? -3.570 1.553 -4.491 1.00 86.12 100 GLN A O 1
ATOM 766 N N . SER A 1 101 ? -4.457 3.594 -4.770 1.00 83.81 101 SER A N 1
ATOM 767 C CA . SER A 1 101 ? -5.772 3.278 -4.190 1.00 83.81 101 SER A CA 1
ATOM 768 C C . SER A 1 101 ? -6.752 2.951 -5.306 1.00 83.81 101 SER A C 1
ATOM 770 O O . SER A 1 101 ? -6.725 3.650 -6.321 1.00 83.81 101 SER A O 1
ATOM 772 N N . SER A 1 102 ? -7.663 2.000 -5.099 1.00 78.94 102 SER A N 1
ATOM 773 C CA . SER A 1 102 ? -8.766 1.727 -6.038 1.00 78.94 102 SER A CA 1
ATOM 774 C C . SER A 1 102 ? -9.612 2.963 -6.359 1.00 78.94 102 SER A C 1
ATOM 776 O O . SER A 1 102 ? -10.140 3.098 -7.458 1.00 78.94 102 SER A O 1
ATOM 778 N N . ASP A 1 103 ? -9.700 3.899 -5.413 1.00 74.62 103 ASP A N 1
ATOM 779 C CA . ASP A 1 103 ? -10.492 5.127 -5.545 1.00 74.62 103 ASP A CA 1
ATOM 780 C C . ASP A 1 103 ? -9.771 6.251 -6.310 1.00 74.62 103 ASP A C 1
ATOM 782 O O . ASP A 1 103 ? -10.302 7.356 -6.445 1.00 74.62 103 ASP A O 1
ATOM 786 N N . LYS A 1 104 ? -8.532 6.022 -6.766 1.00 69.06 104 LYS A N 1
ATOM 787 C CA . LYS A 1 104 ? -7.732 7.005 -7.507 1.00 69.06 104 LYS A CA 1
ATOM 788 C C . LYS A 1 104 ? -7.444 6.497 -8.915 1.00 69.06 104 LYS A C 1
ATOM 790 O O . LYS A 1 104 ? -7.139 5.322 -9.102 1.00 69.06 104 LYS A O 1
ATOM 795 N N . GLU A 1 105 ? -7.495 7.407 -9.889 1.00 66.62 105 GLU A N 1
ATOM 796 C CA . GLU A 1 105 ? -7.145 7.110 -11.282 1.00 66.62 105 GLU A CA 1
ATOM 797 C C . GLU A 1 105 ? -5.728 6.528 -11.395 1.00 66.62 105 GLU A C 1
ATOM 799 O O . GLU A 1 105 ? -4.817 6.907 -10.646 1.00 66.62 105 GLU A O 1
ATOM 804 N N . ALA A 1 106 ? -5.556 5.608 -12.348 1.00 66.19 106 ALA A N 1
ATOM 805 C CA . ALA A 1 106 ? -4.264 5.011 -12.648 1.00 66.19 106 ALA A CA 1
ATOM 806 C C . ALA A 1 106 ? -3.257 6.078 -13.068 1.00 66.19 106 ALA A C 1
ATOM 808 O O . ALA A 1 106 ? -3.524 6.924 -13.920 1.00 66.19 106 ALA A O 1
ATOM 809 N N . ASN A 1 107 ? -2.075 6.037 -12.454 1.00 66.50 107 ASN A N 1
ATOM 810 C CA . ASN A 1 107 ? -1.008 6.953 -12.815 1.00 66.50 107 ASN A CA 1
ATOM 811 C C . ASN A 1 107 ? -0.290 6.437 -14.066 1.00 66.50 107 ASN A C 1
ATOM 813 O O . ASN A 1 107 ? 0.587 5.583 -13.968 1.00 66.50 107 ASN A O 1
ATOM 817 N N . GLU A 1 108 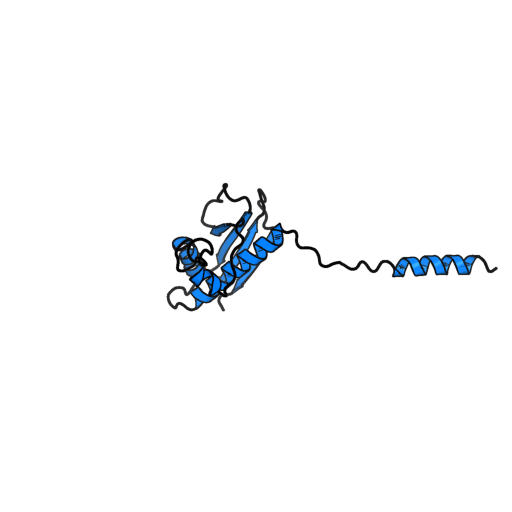? -0.621 7.008 -15.225 1.00 64.94 108 GLU A N 1
ATOM 818 C CA . GLU A 1 108 ? -0.045 6.634 -16.525 1.00 64.94 108 GLU A CA 1
ATOM 819 C C . GLU A 1 108 ? 1.488 6.797 -16.604 1.00 64.94 108 GLU A C 1
ATOM 821 O O . GLU A 1 108 ? 2.130 6.198 -17.467 1.00 64.94 108 GLU A O 1
ATOM 826 N N . PHE A 1 109 ? 2.110 7.577 -15.707 1.00 66.44 109 PHE A N 1
ATOM 827 C CA . PHE A 1 109 ? 3.572 7.704 -15.649 1.00 66.44 109 PHE A CA 1
ATOM 828 C C . PHE A 1 109 ? 4.250 6.416 -15.159 1.00 66.44 109 PHE A C 1
ATOM 830 O O . PHE A 1 109 ? 5.381 6.119 -15.552 1.00 66.44 109 PHE A O 1
ATOM 837 N N . PHE A 1 110 ? 3.574 5.643 -14.305 1.00 62.16 110 PHE A N 1
ATOM 838 C CA . PHE A 1 110 ? 4.109 4.408 -13.746 1.00 62.16 110 PHE A CA 1
ATOM 839 C C . PHE A 1 110 ? 3.513 3.196 -14.457 1.00 62.16 110 PHE A C 1
ATOM 841 O O . PHE A 1 110 ? 2.329 2.898 -14.374 1.00 62.16 110 PHE A O 1
ATOM 848 N N . LYS A 1 111 ? 4.388 2.445 -15.124 1.00 69.81 111 LYS A N 1
ATOM 849 C CA . LYS A 1 111 ? 4.047 1.262 -15.928 1.00 69.81 111 LYS A CA 1
ATOM 850 C C . LYS A 1 111 ? 3.594 0.051 -15.102 1.00 69.81 111 LYS A C 1
ATOM 852 O O . LYS A 1 111 ? 3.119 -0.919 -15.668 1.00 69.81 111 LYS A O 1
ATOM 857 N N . LYS A 1 112 ? 3.795 0.058 -13.785 1.00 86.31 112 LYS A N 1
ATOM 858 C CA . LYS A 1 112 ? 3.446 -1.031 -12.863 1.00 86.31 112 LYS A CA 1
ATOM 859 C C . LYS A 1 112 ? 2.879 -0.434 -11.588 1.00 86.31 112 LYS A C 1
ATOM 861 O O . LYS A 1 112 ? 3.447 0.530 -11.064 1.00 86.31 112 LYS A O 1
ATOM 866 N N . HIS A 1 113 ? 1.823 -1.032 -11.056 1.00 88.81 113 HIS A N 1
ATOM 867 C CA . HIS A 1 113 ? 1.219 -0.550 -9.822 1.00 88.81 113 HIS A CA 1
ATOM 868 C C . HIS A 1 113 ? 0.677 -1.686 -8.958 1.00 88.81 113 HIS A C 1
ATOM 870 O O . HIS A 1 113 ? 0.204 -2.706 -9.457 1.00 88.81 113 HIS A O 1
ATOM 876 N N . LEU A 1 114 ? 0.784 -1.495 -7.645 1.00 91.56 114 LEU A N 1
ATOM 877 C CA . LEU A 1 114 ? 0.107 -2.296 -6.637 1.00 91.56 114 LEU A CA 1
ATOM 878 C C . LEU A 1 114 ? -1.104 -1.494 -6.152 1.00 91.56 114 LEU A C 1
ATOM 880 O O . LEU A 1 114 ? -0.941 -0.462 -5.495 1.00 91.56 114 LEU A O 1
ATOM 884 N N . MET A 1 115 ? -2.301 -1.954 -6.498 1.00 92.38 115 MET A N 1
ATOM 885 C CA . MET A 1 115 ? -3.558 -1.343 -6.083 1.00 92.38 115 MET A CA 1
ATOM 886 C C . MET A 1 115 ? -3.983 -1.896 -4.723 1.00 92.38 115 MET A C 1
ATOM 888 O O . MET A 1 115 ? -3.964 -3.106 -4.528 1.00 92.38 115 MET A O 1
ATOM 892 N N . LEU A 1 116 ? -4.353 -1.024 -3.787 1.00 94.19 116 LEU A N 1
ATOM 893 C CA . LEU A 1 116 ? -4.918 -1.388 -2.490 1.00 94.19 116 LEU A CA 1
ATOM 894 C C . LEU A 1 116 ? -6.409 -1.047 -2.470 1.00 94.19 116 LEU A C 1
ATOM 896 O O . LEU A 1 116 ? -6.781 0.113 -2.662 1.00 94.19 116 LEU 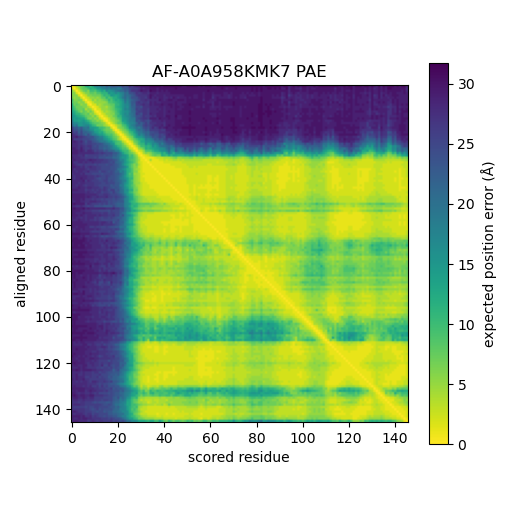A O 1
ATOM 900 N N . THR A 1 117 ? -7.230 -2.050 -2.176 1.00 95.44 117 THR A N 1
ATOM 901 C CA . THR A 1 117 ? -8.689 -1.951 -2.096 1.00 95.44 117 THR A CA 1
ATOM 902 C C . THR A 1 117 ? -9.139 -2.377 -0.695 1.00 95.44 117 THR A C 1
ATOM 904 O O . THR A 1 117 ? -8.937 -3.537 -0.318 1.00 95.44 117 THR A O 1
ATOM 907 N N . PRO A 1 118 ? -9.712 -1.474 0.118 1.00 96.12 118 PRO A N 1
ATOM 908 C CA . PRO A 1 118 ? -10.235 -1.836 1.429 1.00 96.12 118 PRO A CA 1
ATOM 909 C C . PRO A 1 118 ? -11.597 -2.537 1.317 1.00 96.12 118 PRO A C 1
ATOM 911 O O . PRO A 1 118 ? -12.449 -2.146 0.523 1.00 96.12 118 PRO A O 1
ATOM 914 N N . ASP A 1 119 ? -11.827 -3.539 2.163 1.00 95.75 119 ASP A N 1
ATOM 915 C CA . ASP A 1 119 ? -13.133 -4.168 2.373 1.00 95.75 119 ASP A CA 1
ATOM 916 C C . ASP A 1 119 ? -13.435 -4.200 3.878 1.00 95.75 119 ASP A C 1
ATOM 918 O O . ASP A 1 119 ? -13.068 -5.130 4.604 1.00 95.75 119 ASP A O 1
ATOM 922 N N . ASP A 1 120 ? -14.107 -3.148 4.354 1.00 95.38 120 ASP A N 1
ATOM 923 C CA . ASP A 1 120 ? -14.485 -3.002 5.764 1.00 95.38 120 ASP A CA 1
ATOM 924 C C . ASP A 1 120 ? -15.481 -4.077 6.218 1.00 95.38 120 ASP A C 1
ATOM 926 O O . ASP A 1 120 ? -15.487 -4.459 7.387 1.00 95.38 120 ASP A O 1
ATOM 930 N N . GLY A 1 121 ? -16.319 -4.588 5.308 1.00 95.44 121 GLY A N 1
ATOM 931 C CA . GLY A 1 121 ? -17.310 -5.616 5.628 1.00 95.44 121 GLY A CA 1
ATOM 932 C C . GLY A 1 121 ? -16.662 -6.958 5.963 1.00 95.44 121 GLY A C 1
ATOM 933 O O . GLY A 1 121 ? -17.159 -7.691 6.819 1.00 95.44 121 GLY A O 1
ATOM 934 N N . ARG A 1 122 ? -15.537 -7.262 5.310 1.00 95.75 122 ARG A N 1
ATOM 935 C CA . ARG A 1 122 ? -14.717 -8.453 5.564 1.00 95.75 122 ARG A CA 1
ATOM 936 C C . ARG A 1 122 ? -13.522 -8.208 6.485 1.00 95.75 122 ARG A C 1
ATOM 938 O O . ARG A 1 122 ? -12.850 -9.170 6.834 1.00 95.75 122 ARG A O 1
ATOM 945 N N . ASN A 1 123 ? -13.269 -6.962 6.882 1.00 95.94 123 ASN A N 1
ATOM 946 C CA . ASN A 1 123 ? -12.092 -6.544 7.646 1.00 95.94 123 ASN A CA 1
ATOM 947 C C . ASN A 1 123 ? -10.751 -6.909 6.970 1.00 95.94 123 ASN A C 1
ATOM 949 O O . ASN A 1 123 ? -9.790 -7.321 7.627 1.00 95.94 123 ASN A O 1
ATOM 953 N N . VAL A 1 124 ? -10.685 -6.765 5.643 1.00 96.62 124 VAL A N 1
ATOM 954 C CA . VAL A 1 124 ? -9.487 -7.081 4.849 1.00 96.62 124 VAL A CA 1
ATOM 955 C C . VAL A 1 124 ? -9.059 -5.910 3.971 1.00 96.62 124 VAL A C 1
ATOM 957 O O . VAL A 1 124 ? -9.868 -5.079 3.566 1.00 96.62 124 VAL A O 1
ATOM 960 N N . ILE A 1 125 ? -7.769 -5.865 3.648 1.00 96.31 125 ILE A N 1
ATOM 961 C CA . ILE A 1 125 ? -7.217 -5.051 2.564 1.00 96.31 125 ILE A CA 1
ATOM 962 C C . ILE A 1 125 ? -6.777 -6.012 1.463 1.00 96.31 125 ILE A C 1
ATOM 964 O O . ILE A 1 125 ? -5.974 -6.915 1.704 1.00 96.31 125 ILE A O 1
ATOM 968 N N . ILE A 1 126 ? -7.311 -5.818 0.264 1.00 95.88 126 ILE A N 1
ATOM 969 C CA . ILE A 1 126 ? -6.925 -6.561 -0.930 1.00 95.88 126 ILE A CA 1
ATOM 970 C C . ILE A 1 126 ? -5.824 -5.760 -1.623 1.00 95.88 126 ILE A C 1
ATOM 972 O O . ILE A 1 126 ? -5.972 -4.556 -1.823 1.00 95.88 126 ILE A O 1
ATOM 976 N N . ALA A 1 127 ? -4.715 -6.412 -1.961 1.00 94.62 127 ALA A N 1
ATOM 977 C CA . ALA A 1 127 ? -3.657 -5.818 -2.764 1.00 94.62 127 ALA A CA 1
ATOM 978 C C . ALA A 1 127 ? -3.545 -6.556 -4.094 1.00 94.62 127 ALA A C 1
ATOM 980 O O . ALA A 1 127 ? -3.441 -7.779 -4.116 1.00 94.62 127 ALA A O 1
ATOM 981 N N . GLU A 1 128 ? -3.538 -5.829 -5.199 1.00 93.00 128 GLU A N 1
ATOM 982 C CA . GLU A 1 128 ? -3.548 -6.392 -6.546 1.00 93.00 128 GLU A CA 1
ATOM 983 C C . GLU A 1 128 ? -2.393 -5.820 -7.358 1.00 93.00 128 GLU A C 1
ATOM 985 O O . GLU A 1 128 ? -2.194 -4.607 -7.423 1.00 93.00 128 GLU A O 1
ATOM 990 N N . GLY A 1 129 ? -1.584 -6.702 -7.938 1.00 91.12 129 GLY A N 1
ATOM 991 C CA . GLY A 1 129 ? -0.479 -6.321 -8.805 1.00 91.12 129 GLY A CA 1
ATOM 992 C C . GLY A 1 129 ? -0.928 -6.252 -10.259 1.00 91.12 129 GLY A C 1
ATOM 993 O O . GLY A 1 129 ? -1.436 -7.241 -10.786 1.00 91.12 129 GLY A O 1
ATOM 994 N N . TYR A 1 130 ? -0.645 -5.131 -10.918 1.00 88.56 130 TYR A N 1
ATOM 995 C CA . TYR A 1 130 ? -0.933 -4.907 -12.335 1.00 88.56 130 TYR A CA 1
ATOM 996 C C . TYR A 1 130 ? 0.339 -4.594 -13.117 1.00 88.56 130 TYR A C 1
ATOM 998 O O . TYR A 1 130 ? 1.170 -3.775 -12.704 1.00 88.56 130 TYR A O 1
ATOM 1006 N N . ARG A 1 131 ? 0.495 -5.255 -14.266 1.00 85.12 131 ARG A N 1
ATOM 1007 C CA . ARG A 1 131 ? 1.585 -5.002 -15.219 1.00 85.12 131 ARG A CA 1
ATOM 1008 C C . ARG A 1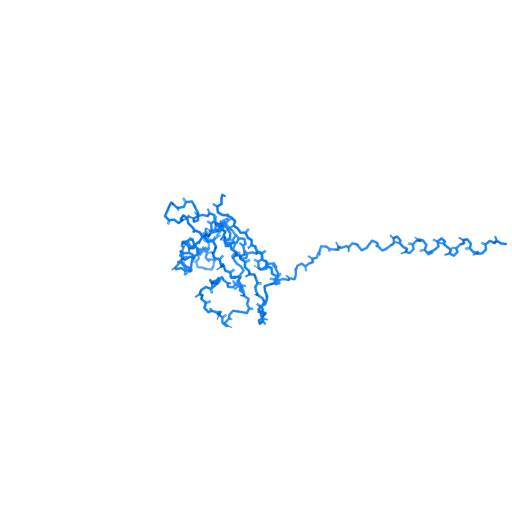 131 ? 1.209 -3.869 -16.178 1.00 85.12 131 ARG A C 1
ATOM 1010 O O . ARG A 1 131 ? 0.097 -3.357 -16.165 1.00 85.12 131 ARG A O 1
ATOM 1017 N N . GLU A 1 132 ? 2.168 -3.477 -17.010 1.00 78.25 132 GLU A N 1
ATOM 1018 C CA . GLU A 1 132 ? 1.988 -2.403 -17.989 1.00 78.25 132 GLU A CA 1
ATOM 1019 C C . GLU A 1 132 ? 0.874 -2.749 -18.985 1.00 78.25 132 GLU A C 1
ATOM 1021 O O . GLU A 1 132 ? 1.028 -3.686 -19.769 1.00 78.25 132 GLU A O 1
ATOM 1026 N N . ASN A 1 133 ? -0.203 -1.956 -18.977 1.00 72.25 133 ASN A N 1
ATOM 1027 C CA . ASN A 1 133 ? -1.389 -2.098 -19.835 1.00 72.25 133 ASN A CA 1
ATOM 1028 C C . ASN A 1 133 ? -2.206 -3.386 -19.617 1.00 72.25 133 ASN A C 1
ATOM 1030 O O . ASN A 1 133 ? -2.895 -3.816 -20.541 1.00 72.25 133 ASN A O 1
ATOM 1034 N N . ASP A 1 134 ? -2.093 -4.017 -18.446 1.00 77.00 134 ASP A N 1
ATOM 1035 C CA . ASP A 1 134 ? -2.927 -5.165 -18.088 1.00 77.00 134 ASP A CA 1
ATOM 1036 C C . ASP A 1 134 ? -4.104 -4.691 -17.235 1.00 77.00 134 ASP A C 1
ATOM 1038 O O . ASP A 1 134 ? -3.896 -4.024 -16.219 1.00 77.00 134 ASP A O 1
ATOM 1042 N N . ASP A 1 135 ? -5.322 -5.022 -17.658 1.00 77.12 135 ASP A N 1
ATOM 1043 C CA . ASP A 1 135 ? -6.548 -4.691 -16.923 1.00 77.12 135 ASP A CA 1
ATOM 1044 C C . ASP A 1 135 ? -6.880 -5.768 -15.875 1.00 77.12 135 ASP A C 1
ATOM 1046 O O . ASP A 1 135 ? -7.675 -5.526 -14.964 1.00 77.12 135 ASP A O 1
ATOM 1050 N N . ASP A 1 136 ? -6.249 -6.944 -15.978 1.00 83.19 136 ASP A N 1
ATOM 1051 C CA . ASP A 1 136 ? -6.416 -8.051 -15.045 1.00 83.19 136 ASP A CA 1
ATOM 1052 C C . ASP A 1 136 ? -5.230 -8.131 -14.063 1.00 83.19 136 ASP A C 1
ATOM 1054 O O . ASP A 1 136 ? -4.061 -8.029 -14.461 1.00 83.19 136 ASP A O 1
ATOM 1058 N N . PRO A 1 137 ? -5.487 -8.357 -12.762 1.00 87.75 137 PRO A N 1
ATOM 1059 C CA . PRO A 1 137 ? -4.416 -8.523 -11.794 1.00 87.75 137 PRO A CA 1
ATOM 1060 C C . PRO A 1 137 ? -3.685 -9.850 -12.029 1.00 87.75 137 PRO A C 1
ATOM 1062 O O . PRO A 1 137 ? -4.291 -10.922 -12.089 1.00 87.75 137 PRO A O 1
ATOM 1065 N N . PHE A 1 138 ? -2.353 -9.808 -12.097 1.00 85.94 138 PHE A N 1
ATOM 1066 C CA . PHE A 1 138 ? -1.538 -11.024 -12.245 1.00 85.94 138 PHE A CA 1
ATOM 1067 C C . PHE A 1 138 ? -1.202 -11.675 -10.889 1.00 85.94 138 PHE A C 1
ATOM 1069 O O . PHE A 1 138 ? -0.722 -12.813 -10.845 1.00 85.94 138 PHE A O 1
ATOM 1076 N N . PHE A 1 139 ? -1.427 -10.955 -9.784 1.00 86.75 139 PHE A N 1
ATOM 1077 C CA . PHE A 1 139 ? -1.289 -11.451 -8.418 1.00 86.75 139 PHE A CA 1
ATOM 1078 C C . PHE A 1 139 ? -2.225 -10.693 -7.469 1.00 86.75 139 PHE A C 1
ATOM 1080 O O . PHE A 1 139 ? -2.348 -9.473 -7.575 1.00 86.75 139 PHE A O 1
ATOM 1087 N N . THR A 1 140 ? -2.812 -11.403 -6.504 1.00 91.81 140 THR A N 1
ATOM 1088 C CA . THR A 1 140 ? -3.682 -10.828 -5.469 1.00 91.81 140 THR A CA 1
ATOM 1089 C C . THR A 1 140 ? -3.223 -11.295 -4.090 1.00 91.81 140 THR A C 1
ATOM 1091 O O . THR A 1 140 ? -3.034 -12.492 -3.860 1.00 91.81 140 THR A O 1
ATOM 1094 N N . TRP A 1 141 ? -3.063 -10.356 -3.163 1.00 93.75 141 TRP A N 1
ATOM 1095 C CA . TRP A 1 141 ? -2.890 -10.609 -1.738 1.00 93.75 141 TRP A CA 1
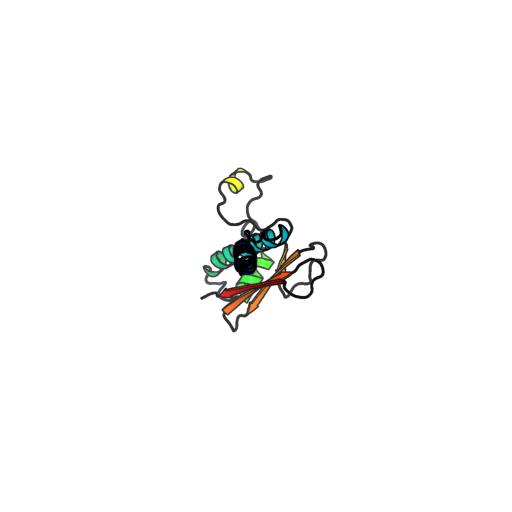ATOM 1096 C C . TRP A 1 141 ? -4.140 -10.174 -0.981 1.00 93.75 141 TRP A C 1
ATOM 1098 O O . TRP A 1 141 ? -4.783 -9.189 -1.329 1.00 93.75 141 TRP A O 1
ATOM 1108 N N . GLU A 1 142 ? -4.440 -10.880 0.102 1.00 95.94 142 GLU A N 1
ATOM 1109 C CA . GLU A 1 142 ? -5.513 -10.521 1.020 1.00 95.94 142 GLU A CA 1
ATOM 1110 C C . GLU A 1 142 ? -4.944 -10.436 2.436 1.00 95.94 142 GLU A C 1
ATOM 1112 O O . GLU A 1 142 ? -4.360 -11.398 2.945 1.00 95.94 142 GLU A O 1
ATOM 1117 N N . TRP A 1 143 ? -5.069 -9.266 3.058 1.00 95.88 143 TRP A N 1
ATOM 1118 C CA . TRP A 1 143 ? -4.499 -8.970 4.367 1.00 95.88 143 TRP A CA 1
ATOM 1119 C C . TRP A 1 143 ? -5.607 -8.658 5.367 1.00 95.88 143 TRP A C 1
ATOM 1121 O O . TRP A 1 143 ? -6.195 -7.578 5.339 1.00 95.88 143 TRP A O 1
ATOM 1131 N N . SER A 1 144 ? -5.878 -9.604 6.266 1.00 93.25 144 SER A N 1
ATOM 1132 C CA . SER A 1 144 ? -6.817 -9.400 7.373 1.00 93.25 144 SER A CA 1
ATOM 1133 C C . SER A 1 144 ? -6.238 -8.463 8.440 1.00 93.25 144 SER A C 1
ATOM 1135 O O . SER A 1 144 ? -5.038 -8.488 8.740 1.00 93.25 144 SER A O 1
ATOM 1137 N N . LEU A 1 145 ? -7.115 -7.641 9.022 1.00 87.88 145 LEU A N 1
ATOM 1138 C CA . LEU A 1 145 ? -6.813 -6.813 10.185 1.00 87.88 145 LEU A CA 1
ATOM 1139 C C . LEU A 1 145 ? -7.199 -7.474 11.514 1.00 87.88 145 LEU A C 1
ATOM 1141 O O . LEU A 1 145 ? -7.222 -6.780 12.529 1.00 87.88 145 LEU A O 1
ATOM 1145 N N . ASP A 1 146 ? -7.405 -8.787 11.562 1.00 81.62 146 ASP A N 1
ATOM 1146 C CA . ASP A 1 146 ? -7.679 -9.538 12.799 1.00 81.62 146 ASP A CA 1
ATOM 1147 C C . ASP A 1 146 ? -6.397 -9.796 13.610 1.00 81.62 146 ASP A C 1
ATOM 1149 O O . ASP A 1 146 ? -5.329 -10.063 13.011 1.00 81.62 146 ASP A O 1
#

Foldseek 3Di:
DPPVVVVVVVVVVVVVVPPPPPPPPPCPPVNVLVVLQVQLLLVQLVVQLVDPVCVAQVSSVVVCVVQPVPPVSAQDDCVPCVPSNVVDDGGHHRPQEAEAEPVDDDDLVRQKYWYWYTDRVQQWIKTFIDGGPDPDGPDIDIGHSD

Mean predicted aligned error: 11.56 Å

pLDDT: mean 79.1, std 18.46, range [36.06, 96.62]

Secondary structure (DSSP, 8-state):
--SHHHHHHHHHHHTTS-----------HHHHHHHHHHHHHHHHHHHHTTSTT--SHHHHHHHHHHSTTSTTTSPPPTTT-HHHHHH--S----TT-EEEETTS---TT-S-EEEEEEETTTTEEEEEEE-TT-SS-SEEEEEE--

Radius of gyration: 23.37 Å; Cα contacts (8 Å, |Δi|>4): 177; chains: 1; bounding box: 40×77×47 Å